Protein AF-A0A561UKP4-F1 (afdb_monomer_lite)

Foldseek 3Di:
DPDDPDKDKDKDKDADDDDDWAADPVSPWTFDFGMKIKIKIADDCVVPVVCPDGIWIKIKTKGFIQDPVRDTHPDMDIDIDTPPPPDDDPPVVVVVCVVPPPPPSVD

Sequence (107 aa):
MTAIRTAEARVITLTIEGPPDLANWDGKFHIVPTTVEIDYRWEHPDHHDSWYQPGGASIKVTGPRRLKSGGIGQQECTFEYHRTAGRECPAWLIELVAQHLPKGWDQ

Radius of gyration: 16.45 Å; chains: 1; bounding box: 32×24×55 Å

pLDDT: mean 78.91, std 14.38, range [38.47, 95.19]

Structure (mmCIF, N/CA/C/O backbone):
data_AF-A0A561UKP4-F1
#
_entry.id   AF-A0A561UKP4-F1
#
loop_
_atom_site.group_PDB
_atom_site.id
_atom_site.type_symbol
_atom_site.label_atom_id
_atom_site.label_alt_id
_atom_site.label_comp_id
_atom_site.label_asym_id
_atom_site.label_entity_id
_atom_site.label_seq_id
_atom_site.pdbx_PDB_ins_code
_atom_site.Cartn_x
_atom_site.Cartn_y
_atom_site.Cartn_z
_atom_site.occupancy
_atom_site.B_iso_or_equiv
_atom_site.auth_seq_id
_atom_site.auth_comp_id
_atom_site.auth_asym_id
_atom_site.auth_atom_id
_atom_site.pdbx_PDB_model_num
ATOM 1 N N . MET A 1 1 ? 16.553 -5.512 -35.407 1.00 38.47 1 MET A N 1
ATOM 2 C CA . MET A 1 1 ? 15.155 -5.314 -34.973 1.00 38.47 1 MET A CA 1
ATOM 3 C C . MET A 1 1 ? 15.154 -5.305 -33.458 1.00 38.47 1 MET A C 1
ATOM 5 O O . MET A 1 1 ? 15.445 -6.337 -32.868 1.00 38.47 1 MET A O 1
ATOM 9 N N . THR A 1 2 ? 14.945 -4.148 -32.838 1.00 44.97 2 THR A N 1
ATOM 10 C CA . THR A 1 2 ? 14.805 -4.043 -31.379 1.00 44.97 2 THR A CA 1
ATOM 11 C C . THR A 1 2 ? 13.407 -4.540 -31.031 1.00 44.97 2 THR A C 1
ATOM 13 O O . THR A 1 2 ? 12.437 -4.079 -31.628 1.00 44.97 2 THR A O 1
ATOM 16 N N . ALA A 1 3 ? 13.292 -5.544 -30.163 1.00 51.44 3 ALA A N 1
ATOM 17 C CA . ALA A 1 3 ? 11.992 -6.058 -29.752 1.00 51.44 3 ALA A CA 1
ATOM 18 C C . ALA A 1 3 ? 11.218 -4.941 -29.037 1.00 51.44 3 ALA A C 1
ATOM 20 O O . ALA A 1 3 ? 11.690 -4.418 -28.028 1.00 51.44 3 ALA A O 1
ATOM 21 N N . ILE A 1 4 ? 10.052 -4.574 -29.571 1.00 56.25 4 ILE A N 1
ATOM 22 C CA . ILE A 1 4 ? 9.131 -3.643 -28.917 1.00 56.25 4 ILE A CA 1
ATOM 23 C C . ILE A 1 4 ? 8.673 -4.330 -27.630 1.00 56.25 4 ILE A C 1
ATOM 25 O O . ILE A 1 4 ? 8.042 -5.388 -27.687 1.00 56.25 4 ILE A O 1
ATOM 29 N N . ARG A 1 5 ? 9.015 -3.767 -26.467 1.00 58.06 5 ARG A N 1
ATOM 30 C CA . ARG A 1 5 ? 8.417 -4.211 -25.205 1.00 58.06 5 ARG A CA 1
ATOM 31 C C . ARG A 1 5 ? 6.928 -3.863 -25.257 1.00 58.06 5 ARG A C 1
ATOM 33 O O . ARG A 1 5 ? 6.552 -2.693 -25.340 1.00 58.06 5 ARG A O 1
ATOM 40 N N . THR A 1 6 ? 6.077 -4.882 -25.261 1.00 60.78 6 THR A N 1
ATOM 41 C CA . THR A 1 6 ? 4.630 -4.717 -25.108 1.00 60.78 6 THR A CA 1
ATOM 42 C C . THR A 1 6 ? 4.341 -4.102 -23.739 1.00 60.78 6 THR A C 1
ATOM 44 O O . THR A 1 6 ? 5.090 -4.346 -22.792 1.00 60.78 6 THR A O 1
ATOM 47 N N . ALA A 1 7 ? 3.279 -3.300 -23.624 1.00 67.62 7 ALA A N 1
ATOM 48 C CA . ALA A 1 7 ? 2.842 -2.795 -22.325 1.00 67.62 7 ALA A CA 1
ATOM 49 C C . ALA A 1 7 ? 2.621 -3.972 -21.356 1.00 67.62 7 ALA A C 1
ATOM 51 O O . ALA A 1 7 ? 1.998 -4.971 -21.723 1.00 67.62 7 ALA A O 1
ATOM 52 N N . GLU A 1 8 ? 3.156 -3.862 -20.142 1.00 73.12 8 GLU A N 1
ATOM 53 C CA . GLU A 1 8 ? 3.108 -4.919 -19.128 1.00 73.12 8 GLU A CA 1
ATOM 54 C C . GLU A 1 8 ? 2.409 -4.381 -17.879 1.00 73.12 8 GLU A C 1
ATOM 56 O O . GLU A 1 8 ? 2.669 -3.256 -17.460 1.00 73.12 8 GLU A O 1
ATOM 61 N N . ALA A 1 9 ? 1.524 -5.177 -17.281 1.00 78.25 9 ALA A N 1
ATOM 62 C CA . ALA A 1 9 ? 0.889 -4.862 -16.005 1.00 78.25 9 ALA A CA 1
ATOM 63 C C . ALA A 1 9 ? 1.182 -5.978 -15.000 1.00 78.25 9 ALA A C 1
ATOM 65 O O . ALA A 1 9 ? 1.110 -7.163 -15.341 1.00 78.25 9 ALA A O 1
ATOM 66 N N . ARG A 1 10 ? 1.518 -5.606 -13.765 1.00 81.56 10 ARG A N 1
ATOM 67 C CA . ARG A 1 10 ? 1.768 -6.534 -12.660 1.00 81.56 10 ARG A CA 1
ATOM 68 C C . ARG A 1 10 ? 1.092 -6.036 -11.402 1.00 81.56 10 ARG A C 1
ATOM 70 O O . ARG A 1 10 ? 1.358 -4.927 -10.962 1.00 81.56 10 ARG A O 1
ATOM 77 N N . VAL A 1 11 ? 0.315 -6.912 -10.779 1.00 87.75 11 VAL A N 1
ATOM 78 C CA . VAL A 1 11 ? -0.338 -6.636 -9.500 1.00 87.75 11 VAL A CA 1
ATOM 79 C C . VAL A 1 11 ? 0.295 -7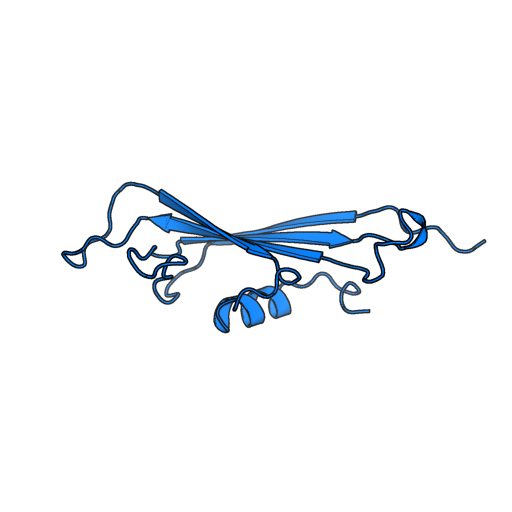.501 -8.420 1.00 87.75 11 VAL A C 1
ATOM 81 O O . VAL A 1 11 ? 0.415 -8.717 -8.577 1.00 87.75 11 VAL A O 1
ATOM 84 N N . ILE A 1 12 ? 0.713 -6.867 -7.329 1.00 87.94 12 ILE A N 1
ATOM 85 C CA . ILE A 1 12 ? 1.244 -7.514 -6.132 1.00 87.94 12 ILE A CA 1
ATOM 86 C C . ILE A 1 12 ? 0.321 -7.166 -4.970 1.00 87.94 12 ILE A C 1
ATOM 88 O O . ILE A 1 12 ? 0.194 -6.001 -4.608 1.00 87.94 12 ILE A O 1
ATOM 92 N N . THR A 1 13 ? -0.302 -8.173 -4.364 1.00 92.94 13 THR A N 1
ATOM 93 C CA . THR A 1 13 ? -1.155 -7.998 -3.183 1.00 92.94 13 THR A CA 1
ATOM 94 C C . THR A 1 13 ? -0.439 -8.531 -1.949 1.00 92.94 13 THR A C 1
ATOM 96 O O . THR A 1 13 ? 0.042 -9.664 -1.943 1.00 92.94 13 THR A O 1
ATOM 99 N N . LEU A 1 14 ? -0.371 -7.713 -0.904 1.00 92.12 14 LEU A N 1
ATOM 100 C CA . LEU A 1 14 ? 0.342 -7.981 0.338 1.00 92.12 14 LEU A CA 1
ATOM 101 C C . LEU A 1 14 ? -0.613 -7.827 1.519 1.00 92.12 14 LEU A C 1
ATOM 103 O O . LEU A 1 14 ? -1.280 -6.801 1.652 1.00 92.12 14 LEU A O 1
ATOM 107 N N . THR A 1 15 ? -0.639 -8.817 2.405 1.00 94.12 15 THR A N 1
ATOM 108 C CA . THR A 1 15 ? -1.211 -8.656 3.747 1.00 94.12 15 THR A CA 1
ATOM 109 C C . THR A 1 15 ? -0.141 -8.059 4.649 1.00 94.12 15 THR A C 1
ATOM 111 O O . THR A 1 15 ? 0.998 -8.526 4.636 1.00 94.12 15 THR A O 1
ATOM 114 N N . ILE A 1 16 ? -0.492 -7.029 5.414 1.00 89.88 16 ILE A N 1
ATOM 115 C CA . ILE A 1 16 ? 0.451 -6.303 6.270 1.00 89.88 16 ILE A CA 1
ATOM 116 C C . ILE A 1 16 ? -0.032 -6.272 7.719 1.00 89.88 16 ILE A C 1
ATOM 118 O O . ILE A 1 16 ? -1.228 -6.177 7.987 1.00 89.88 16 ILE A O 1
ATOM 122 N N . GLU A 1 17 ? 0.912 -6.336 8.655 1.00 89.19 17 GLU A N 1
ATOM 123 C CA . GLU A 1 17 ? 0.653 -6.313 10.096 1.00 89.19 17 GLU A CA 1
ATOM 124 C C . GLU A 1 17 ? 1.524 -5.256 10.779 1.00 89.19 17 GLU A C 1
ATOM 126 O O . GLU A 1 17 ? 2.679 -5.046 10.412 1.00 89.19 17 GLU A O 1
ATOM 131 N N . GLY A 1 18 ? 0.950 -4.552 11.757 1.00 84.62 18 GLY A N 1
ATOM 132 C CA . GLY A 1 18 ? 1.612 -3.444 12.450 1.00 84.62 18 GLY A CA 1
ATOM 133 C C . GLY A 1 18 ? 1.916 -2.153 11.656 1.00 84.62 18 GLY A C 1
ATOM 134 O O . GLY A 1 18 ? 2.759 -1.395 12.141 1.00 84.62 18 GLY A O 1
ATOM 135 N N . PRO A 1 19 ? 1.300 -1.838 10.494 1.00 88.06 19 PRO A N 1
ATOM 136 C CA . PRO A 1 19 ? 1.503 -0.537 9.857 1.00 88.06 19 PRO A CA 1
ATOM 137 C C . PRO A 1 19 ? 0.851 0.589 10.681 1.00 88.06 19 PRO A C 1
ATOM 139 O O . PRO A 1 19 ? -0.114 0.346 11.414 1.00 88.06 19 PRO A O 1
ATOM 142 N N . PRO A 1 20 ? 1.330 1.840 10.555 1.00 90.75 20 PRO A N 1
ATOM 143 C CA . PRO A 1 20 ? 0.647 2.979 11.154 1.00 90.75 20 PRO A CA 1
ATOM 144 C C . PRO A 1 20 ? -0.736 3.186 10.518 1.00 90.75 20 PRO A C 1
ATOM 146 O O . PRO A 1 20 ? -0.919 2.971 9.317 1.00 90.75 20 PRO A O 1
ATOM 149 N N . ASP A 1 21 ? -1.696 3.651 11.323 1.00 91.06 21 ASP A N 1
ATOM 150 C CA . ASP A 1 21 ? -3.014 4.069 10.837 1.00 91.06 21 ASP A CA 1
ATOM 151 C C . ASP A 1 21 ? -2.854 5.128 9.730 1.00 91.06 21 ASP A C 1
ATOM 153 O O . ASP A 1 21 ? -2.063 6.069 9.840 1.00 91.06 21 ASP A O 1
ATOM 157 N N . LEU A 1 22 ? -3.634 4.986 8.662 1.00 90.31 22 LEU A N 1
ATOM 158 C CA . LEU A 1 22 ? -3.520 5.822 7.476 1.00 90.31 22 LEU A CA 1
ATOM 159 C C . LEU A 1 22 ? -4.666 6.825 7.423 1.00 90.31 22 LEU A C 1
ATOM 161 O O . LEU A 1 22 ? -5.831 6.435 7.366 1.00 90.31 22 LEU A O 1
ATOM 165 N N . ALA A 1 23 ? -4.343 8.115 7.435 1.00 88.00 23 ALA A N 1
ATOM 166 C CA . ALA A 1 23 ? -5.324 9.185 7.310 1.00 88.00 23 ALA A CA 1
ATOM 167 C C . ALA A 1 23 ? -5.832 9.313 5.867 1.00 88.00 23 ALA A C 1
ATOM 169 O O . ALA A 1 23 ? -5.076 9.167 4.905 1.00 88.00 23 ALA A O 1
ATOM 170 N N . ASN A 1 24 ? -7.115 9.633 5.714 1.00 83.75 24 ASN A N 1
ATOM 171 C CA . ASN A 1 24 ? -7.655 10.054 4.431 1.00 83.75 24 ASN A CA 1
ATOM 172 C C . ASN A 1 24 ? -7.185 11.480 4.075 1.00 83.75 24 ASN A C 1
ATOM 174 O O . ASN A 1 24 ? -6.601 12.190 4.891 1.00 83.75 24 ASN A O 1
ATOM 178 N N . TRP A 1 25 ? -7.490 11.921 2.854 1.00 72.81 25 TRP A N 1
ATOM 179 C CA . TRP A 1 25 ? -6.984 13.183 2.296 1.00 72.81 25 TRP A CA 1
ATOM 180 C C . TRP A 1 25 ? -7.306 14.444 3.120 1.00 72.81 25 TRP A C 1
ATOM 182 O O . TRP A 1 25 ? -6.512 15.377 3.116 1.00 72.81 25 TRP A O 1
ATOM 192 N N . ASP A 1 26 ? -8.452 14.497 3.806 1.00 77.44 26 ASP A N 1
ATOM 193 C CA . ASP A 1 26 ? -8.840 15.633 4.658 1.00 77.44 26 ASP A CA 1
ATOM 194 C C . ASP A 1 26 ? -8.562 15.394 6.151 1.00 77.44 26 ASP A C 1
ATOM 196 O O . ASP A 1 26 ? -8.974 16.196 6.990 1.00 77.44 26 ASP A O 1
ATOM 200 N N . GLY A 1 27 ? -7.898 14.284 6.490 1.00 80.00 27 GLY A N 1
ATOM 201 C CA . GLY A 1 27 ? -7.576 13.881 7.857 1.00 80.00 27 GLY A CA 1
ATOM 202 C C . GLY A 1 27 ? -8.786 13.548 8.738 1.00 80.00 27 GLY A C 1
ATOM 203 O O . GLY A 1 27 ? -8.621 13.285 9.930 1.00 80.00 27 GLY A O 1
ATOM 204 N N . LYS A 1 28 ? -10.019 13.556 8.208 1.00 83.06 28 LYS A N 1
ATOM 205 C CA . LYS A 1 28 ? -11.236 13.359 9.014 1.00 83.06 28 LYS A CA 1
ATOM 206 C C . LYS A 1 28 ? -11.442 11.920 9.462 1.00 83.06 28 LYS A C 1
ATOM 208 O O . LYS A 1 28 ? -12.209 11.682 10.402 1.00 83.06 28 LYS A O 1
ATOM 213 N N . PHE A 1 29 ? -10.827 10.947 8.798 1.00 87.62 29 PHE A N 1
ATOM 214 C CA . PHE A 1 29 ? -10.843 9.567 9.262 1.00 87.62 29 PHE A CA 1
ATOM 215 C C . PHE A 1 29 ? -9.577 8.815 8.886 1.00 87.62 29 PHE A C 1
ATOM 217 O O . PHE A 1 29 ? -8.886 9.162 7.934 1.00 87.62 29 PHE A O 1
ATOM 224 N N . HIS A 1 30 ? -9.309 7.763 9.652 1.00 92.44 30 HIS A N 1
ATOM 225 C CA . HIS A 1 30 ? -8.168 6.891 9.439 1.00 92.44 30 HIS A CA 1
ATOM 226 C C . HIS A 1 30 ? -8.656 5.485 9.102 1.00 92.44 30 HIS A C 1
ATOM 228 O O . HIS A 1 30 ? -9.752 5.091 9.517 1.00 92.44 30 HIS A O 1
ATOM 234 N N . ILE A 1 31 ? -7.849 4.736 8.364 1.00 93.38 31 ILE A N 1
ATOM 235 C CA . ILE A 1 31 ? -7.999 3.294 8.181 1.00 93.38 31 ILE A CA 1
ATOM 236 C C . ILE A 1 31 ? -6.861 2.585 8.899 1.00 93.38 31 ILE A C 1
ATOM 238 O O . ILE A 1 31 ? -5.786 3.152 9.074 1.00 93.38 31 ILE A O 1
ATOM 242 N N . VAL A 1 32 ? -7.118 1.353 9.310 1.00 94.44 32 VAL A N 1
ATOM 243 C CA . VAL A 1 32 ? -6.143 0.434 9.892 1.00 94.44 32 VAL A CA 1
ATOM 244 C C . VAL A 1 32 ? -5.679 -0.455 8.750 1.00 94.44 32 VAL A C 1
ATOM 246 O O . VAL A 1 32 ? -6.453 -1.321 8.348 1.00 94.44 32 VAL A O 1
ATOM 249 N N . PRO A 1 33 ? -4.506 -0.227 8.146 1.00 93.81 33 PRO A N 1
ATOM 250 C CA . PRO A 1 33 ? -4.151 -0.944 6.930 1.00 93.81 33 PRO A CA 1
ATOM 251 C C . PRO A 1 33 ? -4.027 -2.450 7.189 1.00 93.81 33 PRO A C 1
ATOM 253 O O . PRO A 1 33 ? -3.323 -2.865 8.107 1.00 93.81 33 PRO A O 1
ATOM 256 N N . THR A 1 34 ? -4.709 -3.258 6.379 1.00 94.19 34 THR A N 1
ATOM 257 C CA . THR A 1 34 ? -4.659 -4.731 6.428 1.00 94.19 34 THR A CA 1
ATOM 258 C C . THR A 1 34 ? -4.109 -5.312 5.134 1.00 94.19 34 THR A C 1
ATOM 260 O O . THR A 1 34 ? -3.410 -6.325 5.148 1.00 94.19 34 THR A O 1
ATOM 263 N N . THR A 1 35 ? -4.387 -4.660 4.006 1.00 95.19 35 THR A N 1
ATOM 264 C CA . THR A 1 35 ? -3.946 -5.106 2.685 1.00 95.19 35 THR A CA 1
ATOM 265 C C . THR A 1 35 ? -3.389 -3.942 1.883 1.00 95.19 35 THR A C 1
ATOM 267 O O . THR A 1 35 ? -3.954 -2.848 1.876 1.00 95.19 35 THR A O 1
ATOM 270 N N . VAL A 1 36 ? -2.294 -4.193 1.173 1.00 93.31 36 VAL A N 1
ATOM 271 C CA . VAL A 1 36 ? -1.732 -3.282 0.177 1.00 93.31 36 VAL A CA 1
ATOM 272 C C . VAL A 1 36 ? -1.681 -3.989 -1.166 1.00 93.31 36 VAL A C 1
ATOM 274 O O . VAL A 1 36 ? -1.089 -5.055 -1.294 1.00 93.31 36 VAL A O 1
ATOM 277 N N . GLU A 1 37 ? -2.292 -3.386 -2.174 1.00 94.00 37 GLU A N 1
ATOM 278 C CA . GLU A 1 37 ? -2.166 -3.779 -3.572 1.00 94.00 37 GLU A CA 1
ATOM 279 C C . GLU A 1 37 ? -1.259 -2.775 -4.280 1.00 94.00 37 GLU A C 1
ATOM 281 O O . GLU A 1 37 ? -1.503 -1.570 -4.241 1.00 94.00 37 GLU A O 1
ATOM 286 N N . ILE A 1 38 ? -0.205 -3.270 -4.915 1.00 89.44 38 ILE A N 1
ATOM 287 C CA . ILE A 1 38 ? 0.718 -2.491 -5.729 1.00 89.44 38 ILE A CA 1
ATOM 288 C C . ILE A 1 38 ? 0.501 -2.915 -7.176 1.00 89.44 38 ILE A C 1
ATOM 290 O O . ILE A 1 38 ? 0.787 -4.052 -7.545 1.00 89.44 38 ILE A O 1
ATOM 294 N N . ASP A 1 39 ? -0.019 -2.001 -7.981 1.00 87.88 39 ASP A N 1
ATOM 295 C CA . ASP A 1 39 ? -0.227 -2.188 -9.411 1.00 87.88 39 ASP A CA 1
ATOM 296 C C . ASP A 1 39 ? 0.857 -1.419 -10.167 1.00 87.88 39 ASP A C 1
ATOM 298 O O . ASP A 1 39 ? 0.938 -0.189 -10.096 1.00 87.88 39 ASP A O 1
ATOM 302 N N . TYR A 1 40 ? 1.728 -2.162 -10.841 1.00 80.88 40 TYR A N 1
ATOM 303 C CA . TYR A 1 40 ? 2.783 -1.643 -11.691 1.00 80.88 40 TYR A CA 1
ATOM 304 C C . TYR A 1 40 ? 2.364 -1.752 -13.149 1.00 80.88 40 TYR A C 1
ATOM 306 O O . TYR A 1 40 ? 2.074 -2.841 -13.648 1.00 80.88 40 TYR A O 1
ATOM 314 N N . ARG A 1 41 ? 2.442 -0.637 -13.868 1.00 77.44 41 ARG A N 1
ATOM 315 C CA . ARG A 1 41 ? 2.143 -0.566 -15.294 1.00 77.44 41 ARG A CA 1
ATOM 316 C C . ARG A 1 41 ? 3.330 -0.018 -16.075 1.00 77.44 41 ARG A C 1
ATOM 318 O O . ARG A 1 41 ? 3.701 1.137 -15.906 1.00 77.44 41 ARG A O 1
ATOM 325 N N . TRP A 1 42 ? 3.927 -0.842 -16.928 1.00 70.19 42 TRP A N 1
ATOM 326 C CA . TRP A 1 42 ? 4.978 -0.441 -17.853 1.00 70.19 42 TRP A CA 1
ATOM 327 C C . TRP A 1 42 ? 4.352 0.067 -19.149 1.00 70.19 42 TRP A C 1
ATOM 329 O O . TRP A 1 42 ? 3.661 -0.672 -19.856 1.00 70.19 42 TRP A O 1
ATOM 339 N N . GLU A 1 43 ? 4.625 1.325 -19.470 1.00 69.75 43 GLU A N 1
ATOM 340 C CA . GLU A 1 43 ? 4.148 2.011 -20.668 1.00 69.75 43 GLU A CA 1
ATOM 341 C C . GLU A 1 43 ? 5.372 2.464 -21.472 1.00 69.75 43 GLU A C 1
ATOM 343 O O . GLU A 1 43 ? 6.202 3.215 -20.972 1.00 69.75 43 GLU A O 1
ATOM 348 N N . HIS A 1 44 ? 5.544 1.953 -22.694 1.00 61.53 44 HIS A N 1
ATOM 349 C CA . HIS A 1 44 ? 6.658 2.356 -23.561 1.00 61.53 44 HIS A CA 1
ATOM 350 C C . HIS A 1 44 ? 6.260 3.607 -24.369 1.00 61.53 44 HIS A C 1
ATOM 352 O O . HIS A 1 44 ? 5.126 3.639 -24.856 1.00 61.53 44 HIS A O 1
ATOM 358 N N . PRO A 1 45 ? 7.153 4.598 -24.568 1.00 59.69 45 PRO A N 1
ATOM 359 C CA . PRO A 1 45 ? 6.851 5.819 -25.327 1.00 59.69 45 PRO A CA 1
ATOM 360 C C . PRO A 1 45 ? 6.371 5.541 -26.760 1.00 59.69 45 PRO A C 1
ATOM 362 O O . PRO A 1 45 ? 5.515 6.259 -27.261 1.00 59.69 45 PRO A O 1
ATOM 365 N N . ASP A 1 46 ? 6.813 4.439 -27.379 1.00 61.81 46 ASP A N 1
ATOM 366 C CA . ASP A 1 46 ? 6.305 3.979 -28.688 1.00 61.81 46 ASP A CA 1
ATOM 367 C C . ASP A 1 46 ? 4.779 3.729 -28.725 1.00 61.81 46 ASP A C 1
ATOM 369 O O . ASP A 1 46 ? 4.210 3.627 -29.811 1.00 61.81 46 ASP A O 1
ATOM 373 N N . HIS A 1 47 ? 4.104 3.601 -27.571 1.00 59.00 47 HIS A N 1
ATOM 374 C CA . HIS A 1 47 ? 2.643 3.450 -27.499 1.00 59.00 47 HIS A CA 1
ATOM 375 C C . HIS A 1 47 ? 1.898 4.790 -27.397 1.00 59.00 47 HIS A C 1
ATOM 377 O O . HIS A 1 47 ? 0.724 4.835 -27.762 1.00 59.00 47 HIS A O 1
ATOM 383 N N . HIS A 1 48 ? 2.538 5.867 -26.916 1.00 57.94 48 HIS A N 1
ATOM 384 C CA . HIS A 1 48 ? 1.966 7.219 -26.873 1.00 57.94 48 HIS A CA 1
ATOM 385 C C . HIS A 1 48 ? 3.036 8.281 -26.536 1.00 57.94 48 HIS A C 1
ATOM 387 O O . HIS A 1 48 ? 3.656 8.222 -25.475 1.00 57.94 48 HIS A O 1
ATOM 393 N N . ASP A 1 49 ? 3.183 9.319 -27.368 1.00 58.25 49 ASP A N 1
ATOM 394 C CA . ASP A 1 49 ? 4.229 10.351 -27.216 1.00 58.25 49 ASP A CA 1
ATOM 395 C C . ASP A 1 49 ? 4.163 11.129 -25.889 1.00 58.25 49 ASP A C 1
ATOM 397 O O . ASP A 1 49 ? 5.169 11.665 -25.434 1.00 58.25 49 ASP A O 1
ATOM 401 N N . SER A 1 50 ? 2.993 11.201 -25.241 1.00 56.12 50 SER A N 1
ATOM 402 C CA . SER A 1 50 ? 2.856 11.871 -23.938 1.00 56.12 50 SER A CA 1
ATOM 403 C C . SER A 1 50 ? 3.311 11.015 -22.748 1.00 56.12 50 SER A C 1
ATOM 405 O O . SER A 1 50 ? 3.245 11.478 -21.608 1.00 56.12 50 SER A O 1
ATOM 407 N N . TRP A 1 51 ? 3.713 9.763 -22.976 1.00 57.44 51 TRP A N 1
ATOM 408 C CA . TRP A 1 51 ? 4.172 8.827 -21.949 1.00 57.44 51 TRP A CA 1
ATOM 409 C C . TRP A 1 51 ? 5.701 8.852 -21.893 1.00 57.44 51 TRP A C 1
ATOM 411 O O . TRP A 1 51 ? 6.395 7.927 -22.299 1.00 57.44 51 TRP A O 1
ATOM 421 N N . TYR A 1 52 ? 6.234 9.971 -21.401 1.00 50.41 52 TYR A N 1
ATOM 422 C CA . TYR A 1 52 ? 7.678 10.219 -21.299 1.00 50.41 52 TYR A CA 1
ATOM 423 C C . TYR A 1 52 ? 8.376 9.425 -20.183 1.00 50.41 52 TYR A C 1
ATOM 425 O O . TYR A 1 52 ? 9.598 9.499 -20.064 1.00 50.41 52 TYR A O 1
ATOM 433 N N . GLN A 1 53 ? 7.628 8.702 -19.343 1.00 57.59 53 GLN A N 1
ATOM 434 C CA . GLN A 1 53 ? 8.184 7.912 -18.246 1.00 57.59 53 GLN A CA 1
ATOM 435 C C . GLN A 1 53 ? 7.736 6.456 -18.357 1.00 57.59 53 GLN A C 1
ATOM 437 O O . GLN A 1 53 ? 6.541 6.181 -18.225 1.00 57.59 53 GLN A O 1
ATOM 442 N N . PRO A 1 54 ? 8.671 5.519 -18.578 1.00 56.97 54 PRO A N 1
ATOM 443 C CA . PRO A 1 54 ? 8.352 4.112 -18.481 1.00 56.97 54 PRO A CA 1
ATOM 444 C C . PRO A 1 54 ? 8.057 3.754 -17.020 1.00 56.97 54 PRO A C 1
ATOM 446 O O . PRO A 1 54 ? 8.853 4.034 -16.128 1.00 56.97 54 PRO A O 1
ATOM 449 N N . GLY A 1 55 ? 6.903 3.133 -16.776 1.00 64.88 55 GLY A N 1
ATOM 450 C CA . GLY A 1 55 ? 6.561 2.594 -15.459 1.00 64.88 55 GLY A CA 1
ATOM 451 C C . GLY A 1 55 ? 5.807 3.571 -14.552 1.00 64.88 55 GLY A C 1
ATOM 452 O O . GLY A 1 55 ? 6.379 4.481 -13.959 1.00 64.88 55 GLY A O 1
ATOM 453 N N . GLY A 1 56 ? 4.512 3.328 -14.367 1.00 71.69 56 GLY A N 1
ATOM 454 C CA . GLY A 1 56 ? 3.705 3.890 -13.287 1.00 71.69 56 GLY A CA 1
ATOM 455 C C . GLY A 1 56 ? 3.459 2.847 -12.198 1.00 71.69 56 GLY A C 1
ATOM 456 O O . GLY A 1 56 ? 3.300 1.666 -12.493 1.00 71.69 56 GLY A O 1
ATOM 457 N N . ALA A 1 57 ? 3.407 3.281 -10.939 1.00 76.62 57 ALA A N 1
ATOM 458 C CA . ALA A 1 57 ? 2.907 2.460 -9.839 1.00 76.62 57 ALA A CA 1
ATOM 459 C C . ALA A 1 57 ? 1.721 3.167 -9.174 1.00 76.62 57 ALA A C 1
ATOM 461 O O . ALA A 1 57 ? 1.826 4.342 -8.790 1.00 76.62 57 ALA A O 1
ATOM 462 N N . SER A 1 58 ? 0.611 2.450 -9.029 1.00 85.88 58 SER A N 1
ATOM 463 C CA . SER A 1 58 ? -0.493 2.806 -8.138 1.00 85.88 58 SER A CA 1
ATOM 464 C C . SER A 1 58 ? -0.513 1.869 -6.941 1.00 85.88 58 SER A C 1
ATOM 466 O O . SER A 1 58 ? -0.228 0.680 -7.056 1.00 85.88 58 SER A O 1
ATOM 468 N N . ILE A 1 59 ? -0.842 2.418 -5.780 1.00 89.75 59 ILE A N 1
ATOM 469 C CA . ILE A 1 59 ? -0.873 1.695 -4.516 1.00 89.75 59 ILE A CA 1
ATOM 470 C C . ILE A 1 59 ? -2.270 1.849 -3.941 1.00 89.75 59 ILE A C 1
ATOM 472 O O . ILE A 1 59 ? -2.709 2.975 -3.705 1.00 89.75 59 ILE A O 1
ATOM 476 N N . LYS A 1 60 ? -2.955 0.742 -3.680 1.00 92.75 60 LYS A N 1
ATOM 477 C CA . LYS A 1 60 ? -4.233 0.733 -2.972 1.00 92.75 60 LYS A CA 1
ATOM 478 C C . LYS A 1 60 ? -4.028 0.144 -1.590 1.00 92.75 60 LYS A C 1
ATOM 480 O O . LYS A 1 60 ? -3.577 -0.987 -1.452 1.00 92.75 60 LYS A O 1
ATOM 485 N N . VAL A 1 61 ? -4.369 0.909 -0.567 1.00 93.44 61 VAL A N 1
ATOM 486 C CA . VAL A 1 61 ? -4.321 0.476 0.827 1.00 93.44 61 VAL A CA 1
ATOM 487 C C . VAL A 1 61 ? -5.742 0.263 1.302 1.00 93.44 61 VAL A C 1
ATOM 489 O O . VAL A 1 61 ? -6.533 1.204 1.301 1.00 93.44 61 VAL A O 1
ATOM 492 N N . THR A 1 62 ? -6.061 -0.960 1.706 1.00 95.06 6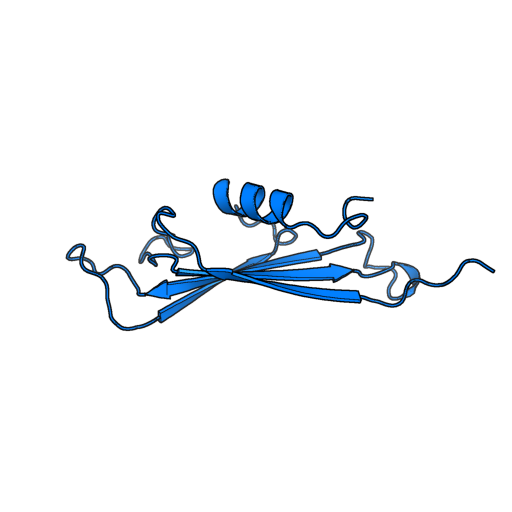2 THR A N 1
ATOM 493 C CA . THR A 1 62 ? -7.382 -1.336 2.208 1.00 95.06 62 THR A CA 1
ATOM 494 C C . THR A 1 62 ? -7.292 -1.713 3.675 1.00 95.06 62 THR A C 1
ATOM 496 O O . THR A 1 62 ? -6.315 -2.320 4.117 1.00 95.06 62 THR A O 1
ATOM 499 N N . GLY A 1 63 ? -8.317 -1.335 4.429 1.00 94.75 63 GLY A N 1
ATOM 500 C CA . GLY A 1 63 ? -8.513 -1.820 5.782 1.00 94.75 63 GLY A CA 1
ATOM 501 C C . GLY A 1 63 ? -9.713 -1.190 6.477 1.00 94.75 63 GLY A C 1
ATOM 502 O O . GLY A 1 63 ? -10.338 -0.266 5.942 1.00 94.75 63 GLY A O 1
ATOM 503 N N . PRO A 1 64 ? -10.082 -1.689 7.666 1.00 94.38 64 PRO A N 1
ATOM 504 C CA . PRO A 1 64 ? -11.211 -1.167 8.412 1.00 94.38 64 PRO A CA 1
ATOM 505 C C . PRO A 1 64 ? -10.968 0.267 8.873 1.00 94.38 64 PRO A C 1
ATOM 507 O O . PRO A 1 64 ? -9.851 0.677 9.186 1.00 94.38 64 PRO A O 1
ATOM 510 N N . ARG A 1 65 ? -12.042 1.045 8.975 1.00 93.00 65 ARG A N 1
ATOM 511 C CA . ARG A 1 65 ? -11.971 2.410 9.499 1.00 93.00 65 ARG A CA 1
ATOM 512 C C . ARG A 1 65 ? -11.674 2.432 11.005 1.00 93.00 65 ARG A C 1
ATOM 514 O O . ARG A 1 65 ? -12.330 1.745 11.787 1.00 93.00 65 ARG A O 1
ATOM 521 N N . ARG A 1 66 ? -10.793 3.335 11.437 1.00 93.06 66 ARG A N 1
ATOM 522 C CA . ARG A 1 66 ? -10.615 3.724 12.843 1.00 93.06 66 ARG A CA 1
ATOM 523 C C . ARG A 1 66 ? -11.782 4.603 13.305 1.00 93.06 66 ARG A C 1
ATOM 525 O O . ARG A 1 66 ? -12.062 5.657 12.722 1.00 93.06 66 ARG A O 1
ATOM 532 N N . LEU A 1 67 ? -12.483 4.177 14.353 1.00 90.56 67 LEU A N 1
ATOM 533 C CA . LEU A 1 67 ? -13.587 4.930 14.952 1.00 90.56 67 LEU A CA 1
ATOM 534 C C . LEU A 1 67 ? -13.060 6.085 15.810 1.00 90.56 67 LEU A C 1
ATOM 536 O O . LEU A 1 67 ? -11.971 6.006 16.372 1.00 90.56 67 LEU A O 1
ATOM 540 N N . LYS A 1 68 ? -13.875 7.134 15.998 1.00 86.75 68 LYS A N 1
ATOM 541 C CA . LYS A 1 68 ? -13.534 8.268 16.884 1.00 86.75 68 LYS A CA 1
ATOM 542 C C . LYS A 1 68 ? -13.278 7.847 18.338 1.00 86.75 68 LYS A C 1
ATOM 544 O O . LYS A 1 68 ? -12.586 8.554 19.056 1.00 86.75 68 LYS A O 1
ATOM 549 N N . SER A 1 69 ? -13.831 6.711 18.763 1.00 89.88 69 SER A N 1
ATOM 550 C CA . SER A 1 69 ? -13.601 6.111 20.081 1.00 89.88 69 SER A CA 1
ATOM 551 C C . SER A 1 69 ? -12.261 5.368 20.205 1.00 89.88 69 SER A C 1
ATOM 553 O O . SER A 1 69 ? -11.960 4.865 21.281 1.00 89.88 69 SER A O 1
ATOM 555 N N . GLY A 1 70 ? -11.485 5.238 19.121 1.00 87.25 70 GLY A N 1
ATOM 556 C CA . GLY A 1 70 ? -10.241 4.456 19.058 1.00 87.25 70 GLY A CA 1
ATOM 557 C C . GLY A 1 70 ? -10.426 2.995 18.616 1.00 87.25 70 GLY A C 1
ATOM 558 O O . GLY A 1 70 ? -9.462 2.343 18.212 1.00 87.25 70 GLY A O 1
ATOM 559 N N . GLY A 1 71 ? -11.661 2.482 18.620 1.00 91.19 71 GLY A N 1
ATOM 560 C CA . GLY A 1 71 ? -11.981 1.123 18.166 1.00 91.19 71 GLY A CA 1
ATOM 561 C C . GLY A 1 71 ? -11.827 0.910 16.653 1.00 91.19 71 GLY A C 1
ATOM 562 O O . GLY A 1 71 ? -11.752 1.868 15.881 1.00 91.19 71 GLY A O 1
ATOM 563 N N . ILE A 1 72 ? -11.814 -0.357 16.230 1.00 91.56 72 ILE A N 1
ATOM 564 C CA . ILE A 1 72 ? -11.803 -0.758 14.815 1.00 91.56 72 ILE A CA 1
ATOM 565 C C . ILE A 1 72 ? -13.251 -0.945 14.346 1.00 91.56 72 ILE A C 1
ATOM 567 O O . ILE A 1 72 ? -14.013 -1.694 14.955 1.00 91.56 72 ILE A O 1
ATOM 571 N N . GLY A 1 73 ? -13.649 -0.228 13.295 1.00 89.50 73 GLY A N 1
ATOM 572 C CA . GLY A 1 73 ? -14.956 -0.377 12.658 1.00 89.50 73 GLY A CA 1
ATOM 573 C C . GLY A 1 73 ? -15.030 -1.617 11.765 1.00 89.50 73 GLY A C 1
ATOM 574 O O . GLY A 1 73 ? -14.012 -2.177 11.383 1.00 89.50 73 GLY A O 1
ATOM 575 N N . GLN A 1 74 ? -16.243 -2.039 11.401 1.00 85.25 74 GLN A N 1
ATOM 576 C CA . GLN A 1 74 ? -16.439 -3.205 10.523 1.00 85.25 74 GLN A CA 1
ATOM 577 C C . GLN A 1 74 ? -16.364 -2.875 9.028 1.00 85.25 74 GLN A C 1
ATOM 579 O O . GLN A 1 74 ? -16.167 -3.765 8.211 1.00 85.25 74 GLN A O 1
ATOM 584 N N . GLN A 1 75 ? -16.548 -1.606 8.659 1.00 88.12 75 GLN A N 1
ATOM 585 C CA . GLN A 1 75 ? -16.507 -1.187 7.263 1.00 88.12 75 GLN A CA 1
ATOM 586 C C . GLN A 1 75 ? -15.057 -1.039 6.797 1.0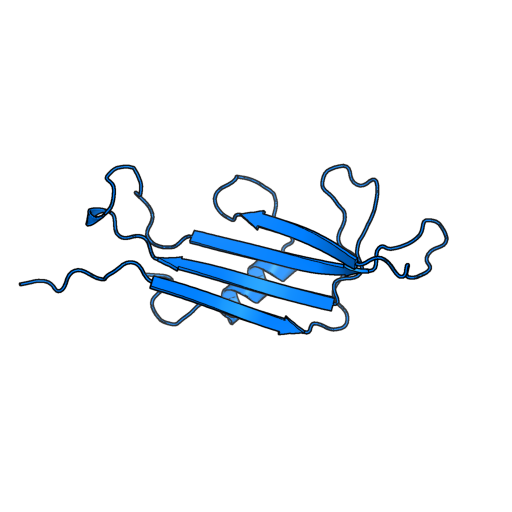0 88.12 75 GLN A C 1
ATOM 588 O O . GLN A 1 75 ? -14.312 -0.223 7.349 1.00 88.12 75 GLN A O 1
ATOM 593 N N . GLU A 1 76 ? -14.696 -1.779 5.751 1.00 91.38 76 GLU A N 1
ATOM 594 C CA . GLU A 1 76 ? -13.443 -1.585 5.027 1.00 91.38 76 GLU A CA 1
ATOM 595 C C . GLU A 1 76 ? -13.502 -0.350 4.129 1.00 91.38 76 GLU A C 1
ATOM 597 O O . GLU A 1 76 ? -14.548 0.036 3.601 1.00 91.38 76 GLU A O 1
ATOM 602 N N . CYS A 1 77 ? -12.358 0.304 3.991 1.00 91.19 77 CYS A N 1
ATOM 603 C CA . CYS A 1 77 ? -12.154 1.474 3.156 1.00 91.19 77 CYS A CA 1
ATOM 604 C C . CYS A 1 77 ? -10.840 1.301 2.395 1.00 91.19 77 CYS A C 1
ATOM 606 O O . CYS A 1 77 ? -9.878 0.762 2.940 1.00 91.19 77 CYS A O 1
ATOM 608 N N . THR A 1 78 ? -10.799 1.802 1.163 1.00 92.69 78 THR A N 1
ATOM 609 C CA . THR A 1 78 ? -9.621 1.719 0.296 1.00 92.69 78 THR A CA 1
ATOM 610 C C . THR A 1 78 ? -9.155 3.114 -0.081 1.00 92.69 78 THR A C 1
ATOM 612 O O . THR A 1 78 ? -9.957 3.936 -0.530 1.00 92.69 78 THR A O 1
ATOM 615 N N . PHE A 1 79 ? -7.861 3.379 0.082 1.00 90.25 79 PHE A N 1
ATOM 616 C CA . PHE A 1 79 ? -7.203 4.601 -0.372 1.00 90.25 79 PHE A CA 1
ATOM 617 C C . PHE A 1 79 ? -6.231 4.291 -1.496 1.00 90.25 79 PHE A C 1
ATOM 619 O O . PHE A 1 79 ? -5.431 3.369 -1.381 1.00 90.25 79 PHE A O 1
ATOM 626 N N . GLU A 1 80 ? -6.281 5.090 -2.558 1.00 89.19 80 GLU A N 1
ATOM 627 C CA . GLU A 1 80 ? -5.418 4.935 -3.724 1.00 89.19 80 GLU A CA 1
ATOM 628 C C . GLU A 1 80 ? -4.416 6.089 -3.834 1.00 89.19 80 GLU A C 1
ATOM 630 O O . GLU A 1 80 ? -4.767 7.273 -3.734 1.00 89.19 80 GLU A O 1
ATOM 635 N N . TYR A 1 81 ? -3.157 5.722 -4.056 1.00 84.75 81 TYR A N 1
ATOM 636 C CA . TYR A 1 81 ? -2.025 6.619 -4.231 1.00 84.75 81 TYR A CA 1
ATOM 637 C C . TYR A 1 81 ? -1.396 6.366 -5.596 1.00 84.75 81 TYR A C 1
ATOM 639 O O . TYR A 1 81 ? -0.961 5.256 -5.893 1.00 84.75 81 TYR A O 1
ATOM 647 N N . HIS A 1 82 ? -1.294 7.416 -6.408 1.00 77.19 82 HIS A N 1
ATOM 648 C CA . HIS A 1 82 ? -0.550 7.384 -7.663 1.00 77.19 82 HIS A CA 1
ATOM 649 C C . HIS A 1 82 ? 0.758 8.141 -7.476 1.00 77.19 82 HIS A C 1
ATOM 651 O O . HIS A 1 82 ? 0.746 9.319 -7.108 1.00 77.19 82 HIS A O 1
ATOM 657 N N . ARG A 1 83 ? 1.885 7.487 -7.766 1.00 66.56 83 ARG A N 1
ATOM 658 C CA . ARG A 1 83 ? 3.219 8.082 -7.590 1.00 66.56 83 ARG A CA 1
ATOM 659 C C . ARG A 1 83 ? 3.440 9.327 -8.462 1.00 66.56 83 ARG A C 1
ATOM 661 O O . ARG A 1 83 ? 4.196 10.214 -8.089 1.00 66.56 83 ARG A O 1
ATOM 668 N N . THR A 1 84 ? 2.754 9.403 -9.600 1.00 60.56 84 THR A N 1
ATOM 669 C CA . THR A 1 84 ? 2.857 10.491 -10.584 1.00 60.56 84 THR A CA 1
ATOM 670 C C . THR A 1 84 ? 1.956 11.689 -10.280 1.00 60.56 84 THR A C 1
ATOM 672 O O . THR A 1 84 ? 2.151 12.757 -10.851 1.00 60.56 84 THR A O 1
ATOM 675 N N . ALA A 1 85 ? 0.984 11.560 -9.369 1.00 52.94 85 ALA A N 1
ATOM 676 C CA . ALA A 1 85 ? -0.051 12.577 -9.158 1.00 52.94 85 ALA A CA 1
ATOM 677 C C . ALA A 1 85 ? 0.295 13.629 -8.083 1.00 52.94 85 ALA A C 1
ATOM 679 O O . ALA A 1 85 ? -0.604 14.295 -7.571 1.00 52.94 85 ALA A O 1
ATOM 680 N N . GLY A 1 86 ? 1.572 13.768 -7.704 1.00 49.28 86 GLY A N 1
ATOM 681 C CA . GLY A 1 86 ? 2.037 14.795 -6.759 1.00 49.28 86 GLY A CA 1
ATOM 682 C C . GLY A 1 86 ? 1.457 14.696 -5.340 1.00 49.28 86 GLY A C 1
ATOM 683 O O . GLY A 1 86 ? 1.607 15.628 -4.555 1.00 49.28 86 GLY A O 1
ATOM 684 N N . ARG A 1 87 ? 0.781 13.589 -4.997 1.00 61.75 87 ARG A N 1
ATOM 685 C CA . ARG A 1 87 ? 0.288 13.329 -3.640 1.00 61.75 87 ARG A CA 1
ATOM 686 C C . ARG A 1 87 ? 1.419 12.780 -2.783 1.00 61.75 87 ARG A C 1
ATOM 688 O O . ARG A 1 87 ? 2.147 11.889 -3.218 1.00 61.75 87 ARG A O 1
ATOM 695 N N . GLU A 1 88 ? 1.530 13.282 -1.559 1.00 70.06 88 GLU A N 1
ATOM 696 C CA . GLU A 1 88 ? 2.497 12.787 -0.585 1.00 70.06 88 GLU A CA 1
ATOM 697 C C . GLU A 1 88 ? 2.107 11.355 -0.182 1.00 70.06 88 GLU A C 1
ATOM 699 O O . GLU A 1 88 ? 1.130 11.119 0.530 1.00 70.06 88 GLU A O 1
ATOM 704 N N . CYS A 1 89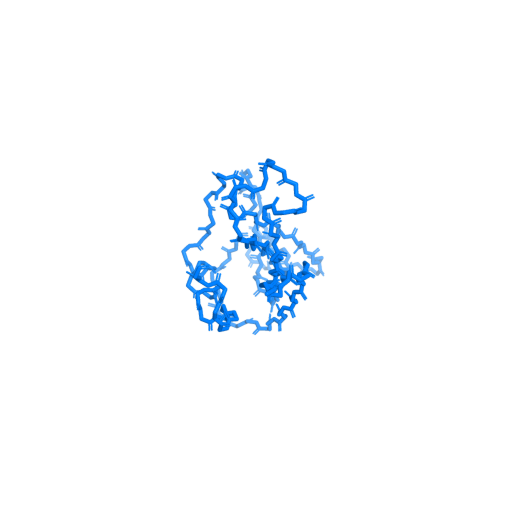 ? 2.818 10.377 -0.741 1.00 80.38 89 CYS A N 1
ATOM 705 C CA . CYS A 1 89 ? 2.672 8.976 -0.374 1.00 80.38 89 CYS A CA 1
ATOM 706 C C . CYS A 1 89 ? 3.419 8.742 0.951 1.00 80.38 89 CYS A C 1
ATOM 708 O O . CYS A 1 89 ? 4.580 9.147 1.049 1.00 80.38 89 CYS A O 1
ATOM 710 N N . PRO A 1 90 ? 2.806 8.102 1.963 1.00 86.31 90 PRO A N 1
ATOM 711 C CA . PRO A 1 90 ? 3.488 7.756 3.207 1.00 86.31 90 PRO A CA 1
ATOM 712 C C . PRO A 1 90 ? 4.840 7.064 2.977 1.00 86.31 90 PRO A C 1
ATOM 714 O O . PRO A 1 90 ? 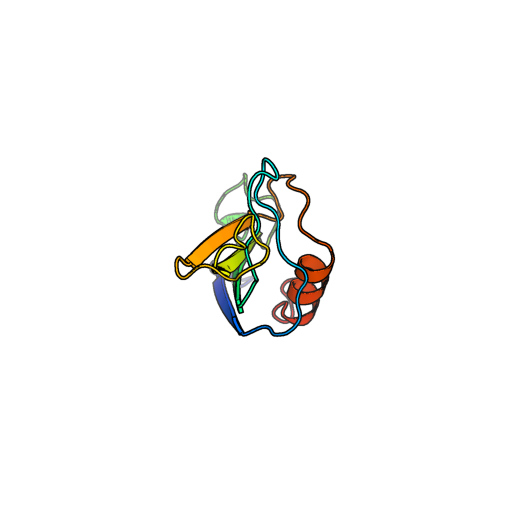4.937 6.147 2.162 1.00 86.31 90 PRO A O 1
ATOM 717 N N . ALA A 1 91 ? 5.870 7.451 3.737 1.00 86.62 91 ALA A N 1
ATOM 718 C CA . ALA A 1 91 ? 7.236 6.941 3.560 1.00 86.62 91 ALA A CA 1
ATOM 719 C C . ALA A 1 91 ? 7.321 5.403 3.601 1.00 86.62 91 ALA A C 1
ATOM 721 O O . ALA A 1 91 ? 7.959 4.796 2.746 1.00 86.62 91 ALA A O 1
ATOM 722 N N . TRP A 1 92 ? 6.591 4.763 4.520 1.00 87.19 92 TRP A N 1
ATOM 723 C CA . TRP A 1 92 ? 6.562 3.302 4.633 1.00 87.19 92 TRP A CA 1
ATOM 724 C C . TRP A 1 92 ? 5.972 2.609 3.390 1.00 87.19 92 TRP A C 1
ATOM 726 O O . TRP A 1 92 ? 6.402 1.514 3.038 1.00 87.19 92 TRP A O 1
ATOM 736 N N . LEU A 1 93 ? 5.024 3.242 2.683 1.00 87.62 93 LEU A N 1
ATOM 737 C CA . LEU A 1 93 ? 4.497 2.719 1.416 1.00 87.62 93 LEU A CA 1
ATOM 738 C C . LEU A 1 93 ? 5.524 2.858 0.293 1.00 87.62 93 LEU A C 1
ATOM 740 O O . LEU A 1 93 ? 5.628 1.972 -0.550 1.00 87.62 93 LEU A O 1
ATOM 744 N N . ILE A 1 94 ? 6.299 3.946 0.284 1.00 85.00 94 ILE A N 1
ATOM 745 C CA . ILE A 1 94 ? 7.394 4.136 -0.676 1.00 85.00 94 ILE A CA 1
ATOM 746 C C . ILE A 1 94 ? 8.453 3.043 -0.486 1.00 85.00 94 ILE A C 1
ATOM 748 O O . ILE A 1 94 ? 8.894 2.444 -1.467 1.00 85.00 94 ILE A O 1
ATOM 752 N N . GLU A 1 95 ? 8.825 2.757 0.762 1.00 86.56 95 GLU A N 1
ATOM 753 C CA . GLU A 1 95 ? 9.760 1.682 1.106 1.00 86.56 95 GLU A CA 1
ATOM 754 C C . GLU A 1 95 ? 9.220 0.305 0.701 1.00 86.56 95 GLU A C 1
ATOM 756 O O . GLU A 1 95 ? 9.939 -0.471 0.071 1.00 86.56 95 GLU A O 1
ATOM 761 N N . LEU A 1 96 ? 7.943 0.021 0.978 1.00 87.25 96 LEU A N 1
ATOM 762 C CA . LEU A 1 96 ? 7.292 -1.233 0.587 1.00 87.25 96 LEU A CA 1
ATOM 763 C C . LEU A 1 96 ? 7.293 -1.423 -0.939 1.00 87.25 96 LEU A C 1
ATOM 765 O O . LEU A 1 96 ? 7.652 -2.486 -1.441 1.00 87.25 96 LEU A O 1
ATOM 769 N N . VAL A 1 97 ? 6.962 -0.376 -1.698 1.00 83.06 97 VAL A N 1
ATOM 770 C CA . VAL A 1 97 ? 7.023 -0.401 -3.169 1.00 83.06 97 VAL A CA 1
ATOM 771 C C . VAL A 1 97 ? 8.443 -0.627 -3.676 1.00 83.06 97 VAL A C 1
ATOM 773 O O . VAL A 1 97 ? 8.624 -1.334 -4.664 1.00 83.06 97 VAL A O 1
ATOM 776 N N . ALA A 1 98 ? 9.459 -0.053 -3.030 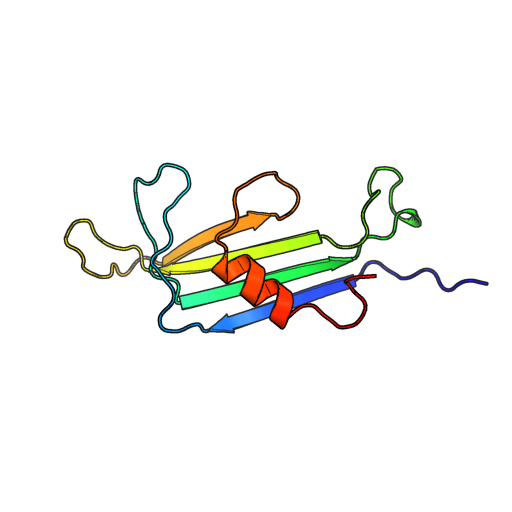1.00 82.62 98 ALA A N 1
ATOM 777 C CA . ALA A 1 98 ? 10.848 -0.284 -3.417 1.00 82.62 98 ALA A CA 1
ATOM 778 C C . ALA A 1 98 ? 11.276 -1.747 -3.190 1.00 82.62 98 ALA A C 1
ATOM 780 O O . ALA A 1 98 ? 12.004 -2.298 -4.011 1.00 82.62 98 ALA A O 1
ATOM 781 N N . GLN A 1 99 ? 10.790 -2.396 -2.125 1.00 86.44 99 GLN A N 1
ATOM 782 C CA . GLN A 1 99 ? 11.081 -3.806 -1.821 1.00 86.44 99 GLN A CA 1
ATOM 783 C C . GLN A 1 99 ? 10.424 -4.785 -2.802 1.00 86.44 99 GLN A C 1
ATOM 785 O O . GLN A 1 99 ? 10.968 -5.857 -3.063 1.00 86.44 99 GLN A O 1
ATOM 790 N N . HIS A 1 100 ? 9.262 -4.419 -3.344 1.00 85.69 100 HIS A N 1
ATOM 791 C CA . HIS A 1 100 ? 8.473 -5.269 -4.237 1.00 85.69 100 HIS A CA 1
ATOM 792 C C . HIS A 1 100 ? 8.558 -4.865 -5.712 1.00 85.69 100 HIS A C 1
ATOM 794 O O . HIS A 1 100 ? 7.849 -5.432 -6.546 1.00 85.69 100 HIS A O 1
ATOM 800 N N . LEU A 1 101 ? 9.446 -3.927 -6.053 1.00 78.50 101 LEU A N 1
ATOM 801 C CA . LEU A 1 101 ? 9.634 -3.494 -7.428 1.00 78.50 101 LEU A CA 1
ATOM 802 C C . LEU A 1 101 ? 10.095 -4.677 -8.298 1.00 78.50 101 LEU A C 1
ATOM 804 O O . LEU A 1 101 ? 11.110 -5.312 -7.989 1.00 78.50 101 LEU A O 1
ATOM 808 N N . PRO A 1 102 ? 9.388 -4.991 -9.399 1.00 75.50 102 PRO A N 1
ATOM 809 C CA . PRO A 1 102 ? 9.819 -6.049 -10.291 1.00 75.50 102 PRO A CA 1
ATOM 810 C C . PRO A 1 102 ? 11.205 -5.744 -10.869 1.00 75.50 102 PRO A C 1
ATOM 812 O O . PRO A 1 102 ? 11.508 -4.621 -11.269 1.00 75.50 102 PRO A O 1
ATOM 815 N N . LYS A 1 103 ? 12.061 -6.764 -10.931 1.00 73.88 103 LYS A N 1
ATOM 816 C CA . LYS A 1 103 ? 13.431 -6.619 -11.433 1.00 73.88 103 LYS A CA 1
ATOM 817 C C . LYS A 1 103 ? 13.442 -5.997 -12.839 1.00 73.88 103 LYS A C 1
ATOM 819 O O . LYS A 1 103 ? 12.831 -6.555 -13.751 1.00 73.88 103 LYS A O 1
ATOM 824 N N . GLY A 1 104 ? 14.186 -4.902 -13.020 1.00 69.31 104 GLY A N 1
ATOM 825 C CA . GLY A 1 104 ? 14.361 -4.226 -14.312 1.00 69.31 104 GLY A CA 1
ATOM 826 C C . GLY A 1 104 ? 13.260 -3.226 -14.679 1.00 69.31 104 GLY A C 1
ATOM 827 O O . GLY A 1 104 ? 13.167 -2.858 -15.848 1.00 69.31 104 GLY A O 1
ATOM 828 N N . TRP A 1 105 ? 12.423 -2.833 -13.712 1.00 67.44 105 TRP A N 1
ATOM 829 C CA . TRP A 1 105 ? 11.412 -1.773 -13.843 1.00 67.44 105 TRP A CA 1
ATOM 830 C C . TRP A 1 105 ? 11.882 -0.410 -13.296 1.00 67.44 105 TRP A C 1
ATOM 832 O O . TRP A 1 105 ? 11.186 0.585 -13.451 1.00 67.44 105 TRP A O 1
ATOM 842 N N . ASP A 1 106 ? 13.048 -0.366 -12.653 1.00 57.25 106 ASP A N 1
ATOM 843 C CA . ASP A 1 106 ? 13.777 0.828 -12.202 1.00 57.25 106 ASP A CA 1
ATOM 844 C C . ASP A 1 106 ? 14.689 1.448 -13.279 1.00 57.25 106 ASP A C 1
ATOM 846 O O . ASP A 1 106 ? 15.402 2.408 -12.984 1.00 57.25 106 ASP A O 1
ATOM 850 N N . GLN A 1 107 ? 14.703 0.879 -14.491 1.00 48.78 107 GLN A N 1
ATOM 851 C CA . GLN A 1 107 ? 15.663 1.175 -15.563 1.00 48.78 107 GLN A CA 1
ATOM 852 C C . GLN A 1 107 ? 15.088 2.048 -16.672 1.00 48.78 107 GLN A C 1
ATOM 854 O O . GLN A 1 107 ? 13.980 1.727 -17.157 1.00 48.78 107 GLN A O 1
#

Secondary structure (DSSP, 8-state):
-------EEEEEEEE-SSPPPEE-TTSS-EE---EEEEEEEE--GGG-TT--SS-EEEEEEEEEEEPTTSPEEEEEEEEEEETTTT----HHHHHHHHHTPPTTS--

Organism: NCBI:txid281105